Protein AF-A0A7S2WJ44-F1 (afdb_monomer)

Structure (mmCIF, N/CA/C/O backbone):
data_AF-A0A7S2WJ44-F1
#
_entry.id   AF-A0A7S2WJ44-F1
#
loop_
_atom_site.group_PDB
_atom_site.id
_atom_site.type_symbol
_atom_site.label_atom_id
_atom_site.label_alt_id
_atom_site.label_comp_id
_atom_site.label_asym_id
_atom_site.label_entity_id
_atom_site.label_seq_id
_atom_site.pdbx_PDB_ins_code
_atom_site.Cartn_x
_atom_site.Cartn_y
_atom_site.Cartn_z
_atom_site.occupancy
_atom_site.B_iso_or_equiv
_atom_site.auth_seq_id
_atom_site.auth_comp_id
_atom_site.auth_asym_id
_atom_site.auth_atom_id
_atom_site.pdbx_PDB_model_num
ATOM 1 N N . GLN A 1 1 ? -34.700 0.465 -1.564 1.00 59.62 1 GLN A N 1
ATOM 2 C CA . GLN A 1 1 ? -33.541 1.081 -0.877 1.00 59.62 1 GLN A CA 1
ATOM 3 C C . GLN A 1 1 ? -32.969 0.078 0.114 1.00 59.62 1 GLN A C 1
ATOM 5 O O . GLN A 1 1 ? -33.761 -0.489 0.860 1.00 59.62 1 GLN A O 1
ATOM 10 N N . PRO A 1 2 ? -31.650 -0.184 0.138 1.00 73.12 2 PRO A N 1
ATOM 11 C CA . PRO A 1 2 ? -31.060 -0.929 1.245 1.00 73.12 2 PRO A CA 1
ATOM 12 C C . PRO A 1 2 ? -31.302 -0.156 2.547 1.00 73.12 2 PRO A C 1
ATOM 14 O O . PRO A 1 2 ? -31.156 1.065 2.584 1.00 73.12 2 PRO A O 1
ATOM 17 N N . SER A 1 3 ? -31.710 -0.857 3.603 1.00 86.12 3 SER A N 1
ATOM 18 C CA . SER A 1 3 ? -31.892 -0.239 4.914 1.00 86.12 3 SER A CA 1
ATOM 19 C C . SER A 1 3 ? -30.538 0.206 5.474 1.00 86.12 3 SER A C 1
ATOM 21 O O . SER A 1 3 ? -29.517 -0.461 5.276 1.00 86.12 3 SER A O 1
ATOM 23 N N . LEU A 1 4 ? -30.528 1.321 6.211 1.00 91.19 4 LEU A N 1
ATOM 24 C CA . LEU A 1 4 ? -29.330 1.839 6.884 1.00 91.19 4 LEU A CA 1
ATOM 25 C C . LEU A 1 4 ? -28.653 0.760 7.746 1.00 91.19 4 LEU A C 1
ATOM 27 O O . LEU A 1 4 ? -27.429 0.672 7.803 1.00 91.19 4 LEU A O 1
ATOM 31 N N . LEU A 1 5 ? -29.457 -0.117 8.351 1.00 91.81 5 LEU A N 1
ATOM 32 C CA . LEU A 1 5 ? -28.993 -1.228 9.174 1.00 91.81 5 LEU A CA 1
ATOM 33 C C . LEU A 1 5 ? -28.036 -2.170 8.428 1.00 91.81 5 LEU A C 1
ATOM 35 O O . LEU A 1 5 ? -27.022 -2.576 8.994 1.00 91.81 5 LEU A O 1
ATOM 39 N N . SER A 1 6 ? -28.326 -2.515 7.171 1.00 92.06 6 SER A N 1
ATOM 40 C CA . SER A 1 6 ? -27.470 -3.408 6.378 1.00 92.06 6 SER A CA 1
ATOM 41 C C . SER A 1 6 ? -26.103 -2.783 6.097 1.00 92.06 6 SER A C 1
ATOM 43 O O . SER A 1 6 ? -25.079 -3.462 6.197 1.00 92.06 6 SER A O 1
ATOM 45 N N . LEU A 1 7 ? -26.073 -1.476 5.819 1.00 90.94 7 LEU A N 1
ATOM 46 C CA . LEU A 1 7 ? -24.832 -0.727 5.629 1.00 90.94 7 LEU A CA 1
ATOM 47 C C . LEU A 1 7 ? -24.022 -0.647 6.929 1.00 90.94 7 LEU A C 1
ATOM 49 O O . LEU A 1 7 ? -22.829 -0.947 6.927 1.00 90.94 7 LEU A O 1
ATOM 53 N N . VAL A 1 8 ? -24.664 -0.292 8.046 1.00 93.56 8 VAL A N 1
ATOM 54 C CA . VAL A 1 8 ? -24.000 -0.179 9.354 1.00 93.56 8 VAL A CA 1
ATOM 55 C C . VAL A 1 8 ? -23.404 -1.521 9.782 1.00 93.56 8 VAL A C 1
ATOM 57 O O . VAL A 1 8 ? -22.237 -1.572 10.167 1.00 93.56 8 VAL A O 1
ATOM 60 N N . LYS A 1 9 ? -24.144 -2.628 9.634 1.00 93.25 9 LYS A N 1
ATOM 61 C CA . LYS A 1 9 ? -23.630 -3.980 9.920 1.00 93.25 9 LYS A CA 1
ATOM 62 C C . LYS A 1 9 ? -22.398 -4.319 9.081 1.00 93.25 9 LYS A C 1
ATOM 64 O O . LYS A 1 9 ? -21.430 -4.868 9.607 1.00 93.25 9 LYS A O 1
ATOM 69 N N . PHE A 1 10 ? -22.417 -3.983 7.791 1.00 90.25 10 PHE A N 1
ATOM 70 C CA . PHE A 1 10 ? -21.268 -4.188 6.911 1.00 90.25 10 PHE A CA 1
ATOM 71 C C . PHE A 1 10 ? -20.050 -3.369 7.361 1.00 90.25 10 PHE A C 1
ATOM 73 O O . PHE A 1 10 ? -18.950 -3.915 7.460 1.00 90.25 10 PHE A O 1
ATOM 80 N N . LEU A 1 11 ? -20.244 -2.082 7.665 1.00 90.88 11 LEU A N 1
ATOM 81 C CA . LEU A 1 11 ? -19.173 -1.189 8.109 1.00 90.88 11 LEU A CA 1
ATOM 82 C C . LEU A 1 11 ? -18.559 -1.653 9.430 1.00 90.88 11 LEU A C 1
ATOM 84 O O . LEU A 1 11 ? -17.340 -1.756 9.513 1.00 90.88 11 LEU A O 1
ATOM 88 N N . ILE A 1 12 ? -19.382 -2.008 10.419 1.00 93.00 12 ILE A N 1
ATOM 89 C CA . ILE A 1 12 ? -18.913 -2.534 11.709 1.00 93.00 12 ILE A CA 1
ATOM 90 C C . ILE A 1 12 ? -18.050 -3.780 11.490 1.00 93.00 12 ILE A C 1
ATOM 92 O O . ILE A 1 12 ? -16.920 -3.829 11.966 1.00 93.00 12 ILE A O 1
ATOM 96 N N . ASN A 1 13 ? -18.530 -4.745 10.700 1.00 89.31 13 ASN A N 1
ATOM 97 C CA . ASN A 1 13 ? -17.791 -5.979 10.424 1.00 89.31 13 ASN A CA 1
ATOM 98 C C . ASN A 1 13 ? -16.440 -5.701 9.732 1.00 89.31 13 ASN A C 1
ATOM 100 O O . ASN A 1 13 ? -15.426 -6.318 10.055 1.00 89.31 13 ASN A O 1
ATOM 104 N N . LYS A 1 14 ? -16.395 -4.735 8.804 1.00 86.56 14 LYS A N 1
ATOM 105 C CA . LYS A 1 14 ? -15.151 -4.352 8.122 1.00 86.56 14 LYS A CA 1
ATOM 106 C C . LYS A 1 14 ? -14.181 -3.579 9.014 1.00 86.56 14 LYS A C 1
ATOM 108 O O . LYS A 1 14 ? -12.986 -3.842 8.944 1.00 86.56 14 LYS A O 1
ATOM 113 N N . ILE A 1 15 ? -14.670 -2.646 9.828 1.00 89.44 15 ILE A N 1
ATOM 114 C CA . ILE A 1 15 ? -13.831 -1.776 10.665 1.00 89.44 15 ILE A CA 1
ATOM 115 C C . ILE A 1 15 ? -13.283 -2.542 11.871 1.00 89.44 15 ILE A C 1
ATOM 117 O O . ILE A 1 15 ? -12.112 -2.384 12.200 1.00 89.44 15 ILE A O 1
ATOM 121 N N . GLN A 1 16 ? -14.079 -3.418 12.491 1.00 91.44 16 GLN A N 1
ATOM 122 C CA . GLN A 1 16 ? -13.636 -4.210 13.647 1.00 91.44 16 GLN A CA 1
ATOM 123 C C . GLN A 1 16 ? -12.440 -5.112 13.333 1.00 91.44 16 GLN A C 1
ATOM 125 O O . GLN A 1 16 ? -11.621 -5.354 14.207 1.00 91.44 16 GLN A O 1
ATOM 130 N N . ARG A 1 17 ? -12.318 -5.581 12.086 1.00 88.88 17 ARG A N 1
ATOM 131 C CA . ARG A 1 17 ? -11.213 -6.444 11.633 1.00 88.88 17 ARG A CA 1
ATOM 132 C C . ARG A 1 17 ? -9.996 -5.670 11.134 1.00 88.88 17 ARG A C 1
ATOM 134 O O . ARG A 1 17 ? -9.002 -6.282 10.761 1.00 88.88 17 ARG A O 1
ATOM 14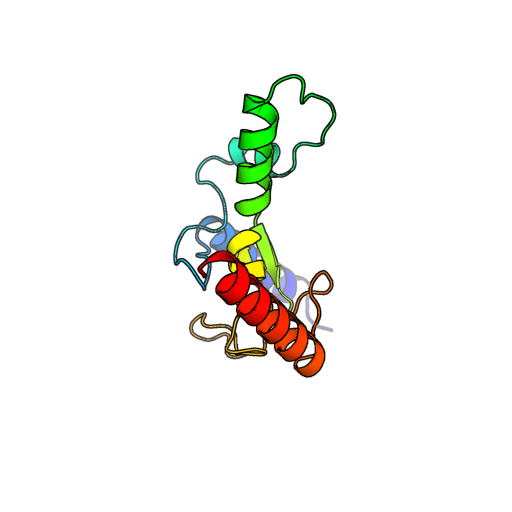1 N N . LEU A 1 18 ? -10.079 -4.341 11.071 1.00 88.75 18 LEU A N 1
ATOM 142 C CA . LEU A 1 18 ? -9.010 -3.504 10.541 1.00 88.75 18 LEU A CA 1
ATOM 143 C C . LEU A 1 18 ? -7.708 -3.573 11.364 1.00 88.75 18 LEU A C 1
ATOM 145 O O . LEU A 1 18 ? -6.650 -3.654 10.740 1.00 88.75 18 LEU A O 1
ATOM 149 N N . PRO A 1 19 ? -7.735 -3.571 12.714 1.00 91.19 19 PRO A N 1
ATOM 150 C CA . PRO A 1 19 ? -6.519 -3.704 13.523 1.00 91.19 19 PRO A CA 1
ATOM 151 C C . PRO A 1 19 ? -5.746 -4.998 13.244 1.00 91.19 19 PRO A C 1
ATOM 153 O O . PRO A 1 19 ? -4.519 -4.990 13.272 1.00 91.19 19 PRO A O 1
ATOM 156 N N . ASP A 1 20 ? -6.468 -6.066 12.898 1.00 91.75 20 ASP A N 1
ATOM 157 C CA . ASP A 1 20 ? -5.920 -7.395 12.614 1.00 91.75 20 ASP A CA 1
ATOM 158 C C . ASP A 1 20 ? -5.662 -7.628 11.113 1.00 91.75 20 ASP A C 1
ATOM 160 O O . ASP A 1 20 ? -5.317 -8.739 10.693 1.00 91.75 20 ASP A O 1
ATOM 164 N N . GLU A 1 21 ? -5.839 -6.613 10.256 1.00 91.62 21 GLU A N 1
ATOM 165 C CA . GLU A 1 21 ? -5.517 -6.754 8.836 1.00 91.62 21 GLU A CA 1
ATOM 166 C C . GLU A 1 21 ? -4.005 -6.895 8.637 1.00 91.62 21 GLU A C 1
ATOM 168 O O . GLU A 1 21 ? -3.190 -6.091 9.095 1.00 91.62 21 GLU A O 1
ATOM 173 N N . HIS A 1 22 ? -3.638 -7.931 7.888 1.00 94.75 22 HIS A N 1
ATOM 174 C CA . HIS A 1 22 ? -2.266 -8.206 7.496 1.00 94.75 22 HIS A CA 1
ATOM 175 C C . HIS A 1 22 ? -2.022 -7.734 6.063 1.00 94.75 22 HIS A C 1
ATOM 177 O O . HIS A 1 22 ? -2.871 -7.896 5.182 1.00 94.75 22 HIS A O 1
ATOM 183 N N . CYS A 1 23 ? -0.833 -7.184 5.824 1.00 95.50 23 CYS A N 1
ATOM 184 C CA . CYS A 1 23 ? -0.392 -6.757 4.504 1.00 95.50 23 CYS A CA 1
ATOM 185 C C . CYS A 1 23 ? -0.258 -7.986 3.589 1.00 95.50 23 CYS A C 1
ATOM 187 O O . CYS A 1 23 ? 0.510 -8.892 3.924 1.00 95.50 23 CYS A O 1
ATOM 189 N N . PRO A 1 24 ? -0.918 -8.027 2.419 1.00 93.75 24 PRO A N 1
ATOM 190 C CA . PRO A 1 24 ? -0.860 -9.188 1.533 1.00 93.75 24 PRO A CA 1
ATOM 191 C C . PRO A 1 24 ? 0.543 -9.518 0.997 1.00 93.75 24 PRO A C 1
ATOM 193 O O . PRO A 1 24 ? 0.776 -10.654 0.605 1.00 93.75 24 PRO A O 1
ATOM 196 N N . CYS A 1 25 ? 1.477 -8.556 0.986 1.00 93.06 25 CYS A N 1
ATOM 197 C CA . CYS A 1 25 ? 2.844 -8.780 0.500 1.00 93.06 25 CYS A CA 1
ATOM 198 C C . CYS A 1 25 ? 3.790 -9.335 1.574 1.00 93.06 25 CYS A C 1
ATOM 200 O O . CYS A 1 25 ? 4.587 -10.218 1.288 1.00 93.06 25 CYS A O 1
ATOM 202 N N . CYS A 1 26 ? 3.758 -8.784 2.793 1.00 94.19 26 CYS A N 1
ATOM 203 C CA . CYS A 1 26 ? 4.737 -9.109 3.842 1.00 94.19 26 CYS A CA 1
ATOM 204 C C . CYS A 1 26 ? 4.146 -9.864 5.037 1.00 94.19 26 CYS A C 1
ATOM 206 O O . CYS A 1 26 ? 4.889 -10.205 5.954 1.00 94.19 26 CYS A O 1
ATOM 208 N N . GLN A 1 27 ? 2.825 -10.075 5.050 1.00 93.50 27 GLN A N 1
ATOM 209 C CA . GLN A 1 27 ? 2.081 -10.796 6.088 1.00 93.50 27 GLN A CA 1
ATOM 210 C C . GLN A 1 27 ? 2.270 -10.243 7.509 1.00 93.50 27 GLN A C 1
ATOM 212 O O . GLN A 1 27 ? 2.054 -10.949 8.484 1.00 93.50 27 GLN A O 1
ATOM 217 N N . LYS A 1 28 ? 2.652 -8.970 7.652 1.00 94.38 28 LYS A N 1
ATOM 218 C CA . LYS A 1 28 ? 2.689 -8.256 8.938 1.00 94.38 28 LYS A CA 1
ATOM 219 C C . LYS A 1 28 ? 1.450 -7.383 9.081 1.00 94.38 28 LYS A C 1
ATOM 221 O O . LYS A 1 28 ? 0.894 -6.954 8.067 1.00 94.38 28 LYS A O 1
ATOM 226 N N . LEU A 1 29 ? 1.065 -7.072 10.318 1.00 94.56 29 LEU A N 1
ATOM 227 C CA . LEU A 1 29 ? -0.030 -6.143 10.605 1.00 94.56 29 LEU A CA 1
ATOM 228 C C . LEU A 1 29 ? 0.167 -4.825 9.846 1.00 94.56 29 LEU A C 1
ATOM 230 O O . LEU A 1 29 ? 1.254 -4.232 9.857 1.00 94.56 29 LEU A O 1
ATOM 234 N N . THR A 1 30 ? -0.877 -4.383 9.143 1.00 93.75 30 THR A N 1
ATOM 235 C CA . THR A 1 30 ? -0.830 -3.118 8.399 1.00 93.75 30 THR A CA 1
ATOM 236 C C . THR A 1 30 ? -0.789 -1.931 9.341 1.00 93.75 30 THR A C 1
ATOM 238 O O . THR A 1 30 ? -0.091 -0.959 9.065 1.00 93.75 30 THR A O 1
ATOM 241 N N . LEU A 1 31 ? -1.507 -2.032 10.459 1.00 93.31 31 LEU A N 1
ATOM 242 C CA . LEU A 1 31 ? -1.538 -1.019 11.500 1.00 93.31 31 LEU A CA 1
ATOM 243 C C . LEU A 1 31 ? -0.544 -1.359 12.619 1.00 93.31 31 LEU A C 1
ATOM 245 O O . LEU A 1 31 ? -0.319 -2.535 12.907 1.00 93.31 31 LEU A O 1
ATOM 249 N N . PRO A 1 32 ? 0.054 -0.348 13.270 1.00 90.94 32 PRO A N 1
ATOM 250 C CA . PRO A 1 32 ? 0.801 -0.561 14.503 1.00 90.94 32 PRO A CA 1
ATOM 251 C C . PRO A 1 32 ? -0.108 -1.084 15.621 1.00 90.94 32 PRO A C 1
ATOM 253 O O . PRO A 1 32 ? -1.252 -0.651 15.742 1.00 90.94 32 PRO A O 1
ATOM 256 N N . THR A 1 33 ? 0.428 -1.939 16.496 1.00 89.44 33 THR A N 1
ATOM 257 C CA . THR A 1 33 ? -0.286 -2.440 17.686 1.00 89.44 33 THR A CA 1
ATOM 258 C C . THR A 1 33 ? -0.699 -1.308 18.626 1.00 89.44 33 THR A C 1
ATOM 260 O O . THR A 1 33 ? -1.752 -1.363 19.251 1.00 89.44 33 THR A O 1
ATOM 263 N N . ASN A 1 34 ? 0.134 -0.269 18.729 1.00 89.31 34 ASN A N 1
ATOM 264 C CA . ASN A 1 34 ? -0.143 0.885 19.570 1.00 89.31 34 ASN A CA 1
ATOM 265 C C . ASN A 1 34 ? -0.768 2.016 18.732 1.00 89.31 34 ASN A C 1
ATOM 267 O O . ASN A 1 34 ? -0.098 2.534 17.836 1.00 89.31 34 ASN A O 1
ATOM 271 N N . PRO A 1 35 ? -1.994 2.479 19.037 1.00 87.00 35 PRO A N 1
ATOM 272 C CA . PRO A 1 35 ? -2.695 3.473 18.218 1.00 87.00 35 PRO A CA 1
ATOM 273 C C . PRO A 1 35 ? -1.965 4.820 18.165 1.00 87.00 35 PRO A C 1
ATOM 275 O O . PRO A 1 35 ? -1.937 5.463 17.122 1.00 87.00 35 PRO A O 1
ATOM 278 N N . LYS A 1 36 ? -1.271 5.206 19.243 1.00 86.88 36 LYS A N 1
ATOM 279 C CA . LYS A 1 36 ? -0.455 6.435 19.286 1.00 86.88 36 LYS A CA 1
ATOM 280 C C . LYS A 1 36 ? 0.687 6.433 18.262 1.00 86.88 36 LYS A C 1
ATOM 282 O O . LYS A 1 36 ? 1.137 7.485 17.826 1.00 86.88 36 LYS A O 1
ATOM 287 N N . GLN A 1 37 ? 1.163 5.253 17.858 1.00 85.69 37 GLN A N 1
ATOM 288 C CA . GLN A 1 37 ? 2.192 5.138 16.822 1.00 85.69 37 GLN A CA 1
ATOM 289 C C . GLN A 1 37 ? 1.627 5.357 15.418 1.00 85.69 37 GLN A C 1
ATOM 291 O O . GLN A 1 37 ? 2.399 5.590 14.498 1.00 85.69 37 GLN A O 1
ATOM 296 N N . LEU A 1 38 ? 0.307 5.283 15.224 1.00 87.12 38 LEU A N 1
ATOM 297 C CA . LEU A 1 38 ? -0.297 5.561 13.926 1.00 87.12 38 LEU A CA 1
ATOM 298 C C . LEU A 1 38 ? -0.164 7.044 13.575 1.00 87.12 38 LEU A C 1
ATOM 300 O O . LEU A 1 38 ? 0.201 7.359 12.450 1.00 87.12 38 LEU A O 1
ATOM 304 N N . GLU A 1 39 ? -0.386 7.943 14.535 1.00 85.56 39 GLU A N 1
ATOM 305 C CA . GLU A 1 39 ? -0.272 9.396 14.336 1.00 85.56 39 GLU A CA 1
ATOM 306 C C . GLU A 1 39 ? 1.126 9.796 13.850 1.00 85.56 39 GLU A C 1
ATOM 308 O O . GLU A 1 39 ? 1.268 10.579 12.908 1.00 85.56 39 GLU A O 1
ATOM 313 N N . SER A 1 40 ? 2.173 9.176 14.404 1.00 83.50 40 SER A N 1
ATOM 314 C CA . SER A 1 40 ? 3.551 9.447 13.989 1.00 83.50 40 SER A CA 1
ATOM 315 C C . SER A 1 40 ? 3.864 8.977 12.563 1.00 83.50 40 SER A C 1
ATOM 317 O O . SER A 1 40 ? 4.761 9.535 11.930 1.00 83.50 40 SER A O 1
ATOM 319 N N . LEU A 1 41 ? 3.098 8.028 11.999 1.00 85.56 41 LEU A N 1
ATOM 320 C CA . LEU A 1 41 ? 3.231 7.635 10.588 1.00 85.56 41 LEU A CA 1
ATOM 321 C C . LEU A 1 41 ? 2.775 8.731 9.615 1.00 85.56 41 LEU A C 1
ATOM 323 O O . LEU A 1 41 ? 3.207 8.748 8.459 1.00 85.56 41 LEU A O 1
ATOM 327 N N . TYR A 1 42 ? 1.914 9.638 10.077 1.00 84.88 42 TYR A N 1
ATOM 328 C CA . TYR A 1 42 ? 1.332 10.722 9.283 1.00 84.88 42 TYR A CA 1
ATOM 329 C C . TYR A 1 42 ? 1.908 12.100 9.630 1.00 84.88 42 TYR A C 1
ATOM 331 O O . TYR A 1 42 ? 1.557 13.082 8.976 1.00 84.88 42 TYR A O 1
ATOM 339 N N . ALA A 1 43 ? 2.818 12.179 10.605 1.00 79.19 43 ALA A N 1
ATOM 340 C CA . ALA A 1 43 ? 3.413 13.432 11.048 1.00 79.19 43 ALA A CA 1
ATOM 341 C C . ALA A 1 43 ? 4.084 14.214 9.895 1.00 79.19 43 ALA A C 1
ATOM 343 O O . ALA A 1 43 ? 4.849 13.690 9.067 1.00 79.19 43 ALA A O 1
ATOM 344 N N . THR A 1 44 ? 3.767 15.506 9.827 1.00 65.12 44 THR A N 1
ATOM 345 C CA . THR A 1 44 ? 4.232 16.442 8.797 1.00 65.12 44 THR A CA 1
ATOM 346 C C . THR A 1 44 ? 5.666 16.923 9.043 1.00 65.12 44 THR A C 1
ATOM 348 O O . THR A 1 44 ? 6.268 16.659 10.073 1.00 65.12 44 THR A O 1
ATOM 351 N N . ALA A 1 45 ? 6.257 17.600 8.054 1.00 59.31 45 ALA A N 1
ATOM 352 C CA . ALA A 1 45 ? 7.691 17.928 7.992 1.00 59.31 45 ALA A CA 1
ATOM 353 C C . ALA A 1 45 ? 8.202 18.941 9.025 1.00 59.31 45 ALA A C 1
ATOM 355 O O . ALA A 1 45 ? 9.386 19.261 8.998 1.00 59.31 45 ALA A O 1
ATOM 356 N N . VAL A 1 46 ? 7.314 19.497 9.845 1.00 61.66 46 VAL A N 1
ATOM 357 C CA . VAL A 1 46 ? 7.528 20.796 10.492 1.00 61.66 46 VAL A CA 1
ATOM 358 C C . VAL A 1 46 ? 8.608 20.730 11.585 1.00 61.66 46 VAL A C 1
ATOM 360 O O . VAL A 1 46 ? 9.262 21.731 11.849 1.00 61.66 46 VAL A O 1
ATOM 363 N N . ASP A 1 47 ? 8.904 19.536 12.111 1.00 58.19 47 ASP A N 1
ATOM 364 C CA . ASP A 1 47 ? 9.798 19.354 13.267 1.00 58.19 47 ASP A CA 1
ATOM 365 C C . ASP A 1 47 ? 11.136 18.655 12.946 1.00 58.19 47 ASP A C 1
ATOM 367 O O . ASP A 1 47 ? 11.901 18.314 13.848 1.00 58.19 47 ASP A O 1
ATOM 371 N N . CYS A 1 48 ? 11.458 18.415 11.669 1.00 59.91 48 CYS A N 1
ATOM 372 C CA . CYS A 1 48 ? 12.657 17.655 11.291 1.00 59.91 48 CYS A CA 1
ATOM 373 C C . CYS A 1 48 ? 13.928 18.518 11.328 1.00 59.91 48 CYS A C 1
ATOM 375 O O . CYS A 1 48 ? 14.319 19.095 10.313 1.00 59.91 48 CYS A O 1
ATOM 377 N N . LYS A 1 49 ? 14.598 18.567 12.485 1.00 70.38 49 LYS A N 1
ATOM 378 C CA . LYS A 1 49 ? 15.845 19.330 12.669 1.00 70.38 49 LYS A CA 1
ATOM 379 C C . LYS A 1 49 ? 17.107 18.476 12.518 1.00 70.38 49 LYS A C 1
ATOM 381 O O . LYS A 1 49 ? 18.155 19.019 12.181 1.00 70.38 49 LYS A O 1
ATOM 386 N N . THR A 1 50 ? 17.024 17.157 12.723 1.00 79.62 50 THR A N 1
ATOM 387 C CA . THR A 1 50 ? 18.197 16.261 12.702 1.00 79.62 50 THR A CA 1
ATOM 388 C C . THR A 1 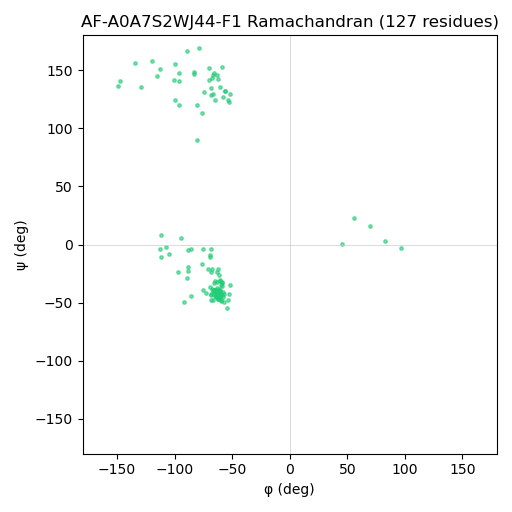50 ? 18.118 15.175 11.620 1.00 79.62 50 THR A C 1
ATOM 390 O O . THR A 1 50 ? 17.038 14.791 11.169 1.00 79.62 50 THR A O 1
ATOM 393 N N . GLU A 1 51 ? 19.269 14.622 11.215 1.00 77.88 51 GLU A N 1
ATOM 394 C CA . GLU A 1 51 ? 19.343 13.473 10.287 1.00 77.88 51 GLU A CA 1
ATOM 395 C C . GLU A 1 51 ? 18.610 12.229 10.820 1.00 77.88 51 GLU A C 1
ATOM 397 O O . GLU A 1 51 ? 17.980 11.479 10.068 1.00 77.88 51 GLU A O 1
ATOM 402 N N . LYS A 1 52 ? 18.613 12.034 12.144 1.00 78.06 52 LYS A N 1
ATOM 403 C CA . LYS A 1 52 ? 17.870 10.953 12.801 1.00 78.06 52 LYS A CA 1
ATOM 404 C C . LYS A 1 52 ? 16.358 11.112 12.604 1.00 78.06 52 LYS A C 1
ATOM 406 O O . LYS A 1 52 ? 15.673 10.126 12.322 1.00 78.06 52 LYS A O 1
ATOM 411 N N . ASP A 1 53 ? 15.851 12.344 12.663 1.00 77.75 53 ASP A N 1
ATOM 412 C CA . ASP A 1 53 ? 14.433 12.647 12.425 1.00 77.75 53 ASP A CA 1
ATOM 413 C C . ASP A 1 53 ? 14.042 12.390 10.966 1.00 77.75 53 ASP A C 1
ATOM 415 O O . ASP A 1 53 ? 12.976 11.827 10.694 1.00 77.75 53 ASP A O 1
ATOM 419 N N . LYS A 1 54 ? 14.931 12.718 10.017 1.00 77.38 54 LYS A N 1
ATOM 420 C CA . LYS A 1 54 ? 14.727 12.425 8.588 1.00 77.38 54 LYS A CA 1
ATOM 421 C C . LYS A 1 54 ? 14.609 10.919 8.334 1.00 77.38 54 LYS A C 1
ATOM 423 O O . LYS A 1 54 ? 13.676 10.486 7.650 1.00 77.38 54 LYS A O 1
ATOM 428 N N . ASN A 1 55 ? 15.499 10.116 8.917 1.00 82.19 55 ASN A N 1
ATOM 429 C CA . ASN A 1 55 ? 15.468 8.656 8.784 1.00 82.19 55 ASN A CA 1
ATOM 430 C C . ASN A 1 55 ? 14.218 8.035 9.418 1.00 82.19 55 ASN A C 1
ATOM 432 O O . ASN A 1 55 ? 13.552 7.210 8.785 1.00 82.19 55 ASN A O 1
ATOM 436 N N . ASN A 1 56 ? 13.841 8.477 10.620 1.00 81.81 56 ASN A N 1
ATOM 437 C CA . ASN A 1 56 ? 12.606 8.033 11.269 1.00 81.81 56 ASN A CA 1
ATOM 438 C C . ASN A 1 56 ? 11.373 8.360 10.422 1.00 81.81 56 ASN A C 1
ATOM 440 O O . ASN A 1 56 ? 10.506 7.506 10.230 1.00 81.81 56 ASN A O 1
ATOM 444 N N . ARG A 1 57 ? 11.321 9.557 9.831 1.00 81.88 57 ARG A N 1
ATOM 445 C CA . ARG A 1 57 ? 10.229 9.953 8.939 1.00 81.88 57 ARG A CA 1
ATOM 446 C C . ARG A 1 57 ? 10.186 9.126 7.656 1.00 81.88 57 ARG A C 1
ATOM 448 O O . ARG A 1 57 ? 9.103 8.767 7.193 1.00 81.88 57 ARG A O 1
ATOM 455 N N . LYS A 1 58 ? 11.344 8.801 7.076 1.00 84.94 58 LYS A N 1
ATOM 456 C CA . LYS A 1 58 ? 11.428 7.897 5.919 1.00 84.94 58 LYS A CA 1
ATOM 457 C C . LYS A 1 58 ? 10.843 6.529 6.273 1.00 84.94 58 LYS A C 1
ATOM 459 O O . LYS A 1 58 ? 9.975 6.039 5.557 1.00 84.94 58 LYS A O 1
ATOM 464 N N . MET A 1 59 ? 11.241 5.958 7.410 1.00 85.00 59 MET A N 1
ATOM 465 C CA . MET A 1 59 ? 10.698 4.687 7.905 1.00 85.00 59 MET A CA 1
ATOM 466 C C . MET A 1 59 ? 9.189 4.750 8.171 1.00 85.00 59 MET A C 1
ATOM 468 O O . MET A 1 59 ? 8.459 3.830 7.803 1.00 85.00 59 MET A O 1
ATOM 472 N N . ALA A 1 60 ? 8.714 5.847 8.757 1.00 86.88 60 ALA A N 1
ATOM 473 C CA . ALA A 1 60 ? 7.300 6.095 9.006 1.00 86.88 60 ALA A CA 1
ATOM 474 C C . ALA A 1 60 ? 6.480 6.106 7.703 1.00 86.88 60 ALA A C 1
ATOM 476 O O . ALA A 1 60 ? 5.483 5.394 7.590 1.00 86.88 60 ALA A O 1
ATOM 477 N N . ARG A 1 61 ? 6.951 6.822 6.673 1.00 86.81 61 ARG A N 1
ATOM 478 C CA . ARG A 1 61 ? 6.305 6.842 5.349 1.00 86.81 61 ARG A CA 1
ATOM 479 C C . ARG A 1 61 ? 6.241 5.457 4.712 1.00 86.81 61 ARG A C 1
ATOM 481 O O . ARG A 1 61 ? 5.200 5.096 4.179 1.00 86.81 61 ARG A O 1
ATOM 488 N N . LEU A 1 62 ? 7.314 4.671 4.806 1.00 90.19 62 LEU A N 1
ATOM 489 C CA . LEU A 1 62 ? 7.368 3.313 4.250 1.00 90.19 62 LEU A CA 1
ATOM 490 C C . LEU A 1 62 ? 6.357 2.368 4.917 1.00 90.19 62 LEU A C 1
ATOM 492 O O . LEU A 1 62 ? 5.753 1.534 4.239 1.00 90.19 62 LEU A O 1
ATOM 496 N N . LYS A 1 63 ? 6.156 2.512 6.233 1.00 91.38 63 LYS A N 1
ATOM 497 C CA . LYS A 1 63 ? 5.206 1.708 7.019 1.00 91.38 63 LYS A CA 1
ATOM 498 C C . LYS A 1 63 ? 3.779 2.255 7.010 1.00 91.38 63 LYS A C 1
ATOM 500 O O . LYS A 1 63 ? 2.895 1.610 7.566 1.00 91.38 63 LYS A O 1
ATOM 505 N N . ARG A 1 64 ? 3.535 3.413 6.393 1.00 92.94 64 ARG A N 1
ATOM 506 C CA . ARG A 1 64 ? 2.204 4.018 6.334 1.00 92.94 64 ARG A CA 1
ATOM 507 C C . ARG A 1 64 ? 1.209 3.043 5.679 1.00 92.94 64 ARG A C 1
ATOM 509 O O . ARG A 1 64 ? 1.489 2.574 4.573 1.00 92.94 64 ARG A O 1
ATOM 516 N N . PRO A 1 65 ? 0.068 2.743 6.320 1.00 94.00 65 PRO A N 1
ATOM 517 C CA . PRO A 1 65 ? -0.972 1.916 5.721 1.00 94.00 65 PRO A CA 1
ATOM 518 C C . PRO A 1 65 ? -1.637 2.646 4.551 1.00 94.00 65 PRO A C 1
ATOM 520 O O . PRO A 1 65 ? -1.995 3.818 4.668 1.00 94.00 65 PRO A O 1
ATOM 523 N N . VAL A 1 66 ? -1.832 1.947 3.438 1.00 93.75 66 VAL A N 1
ATOM 524 C CA . VAL A 1 66 ? -2.489 2.449 2.227 1.00 93.75 66 VAL A CA 1
ATOM 525 C C . VAL A 1 66 ? -3.567 1.461 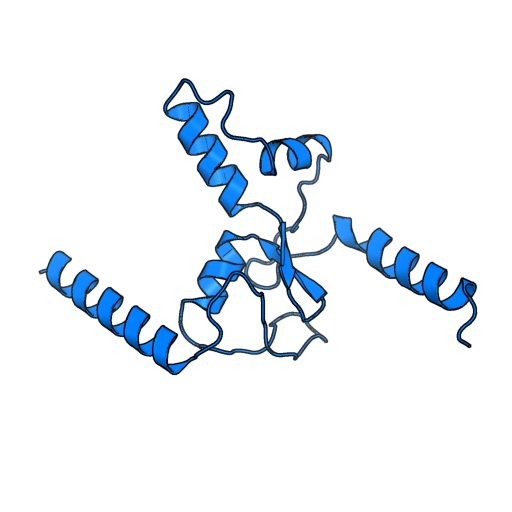1.805 1.00 93.75 66 VAL A C 1
ATOM 527 O O . VAL A 1 66 ? -3.341 0.249 1.794 1.00 93.75 66 VAL A O 1
ATOM 530 N N . ARG A 1 67 ? -4.744 1.979 1.447 1.00 93.94 67 ARG A N 1
ATOM 531 C CA . ARG A 1 67 ? -5.880 1.173 1.001 1.00 93.94 67 ARG A CA 1
ATOM 532 C C . ARG A 1 67 ? -5.977 1.187 -0.517 1.00 93.94 67 ARG A C 1
ATOM 534 O O . ARG A 1 67 ? -6.100 2.241 -1.125 1.00 93.94 67 ARG A O 1
ATOM 541 N N . THR A 1 68 ? -5.981 0.008 -1.120 1.00 94.12 68 THR A N 1
ATOM 542 C CA . THR A 1 68 ? -6.111 -0.165 -2.577 1.00 94.12 68 THR A CA 1
ATOM 543 C C . THR A 1 68 ? -7.574 -0.267 -3.010 1.00 94.12 68 THR A C 1
ATOM 545 O O . THR A 1 68 ? -8.466 -0.501 -2.189 1.00 94.12 68 THR A O 1
ATOM 548 N N . HIS A 1 69 ? -7.841 -0.142 -4.312 1.00 91.88 69 HIS A N 1
ATOM 549 C CA . HIS A 1 69 ? -9.198 -0.199 -4.870 1.00 91.88 69 HIS A CA 1
ATOM 550 C C . HIS A 1 69 ? -9.916 -1.533 -4.604 1.00 91.88 69 HIS A C 1
ATOM 552 O O . HIS A 1 69 ? -11.129 -1.571 -4.407 1.00 91.88 69 HIS A O 1
ATOM 558 N N . CYS A 1 70 ? -9.178 -2.644 -4.521 1.00 91.00 70 CYS A N 1
ATOM 559 C CA . CYS A 1 70 ? -9.756 -3.937 -4.155 1.00 91.00 70 CYS A CA 1
ATOM 560 C C . CYS A 1 70 ? -10.211 -4.000 -2.680 1.00 91.00 70 CYS A C 1
ATOM 562 O O . CYS A 1 70 ? -10.930 -4.924 -2.296 1.00 91.00 70 CYS A O 1
ATOM 564 N N . GLY A 1 71 ? -9.835 -3.002 -1.872 1.00 90.25 71 GLY A N 1
ATOM 565 C CA . GLY A 1 71 ? -10.216 -2.825 -0.475 1.00 90.25 71 GLY A CA 1
ATOM 566 C C . GLY A 1 71 ? -9.193 -3.346 0.533 1.00 90.25 71 GLY A C 1
ATOM 567 O O . GLY A 1 71 ? -9.421 -3.168 1.728 1.00 90.25 71 GLY A O 1
ATOM 568 N N . CYS A 1 72 ? -8.100 -3.964 0.074 1.00 92.94 72 CYS A N 1
ATOM 569 C CA . CYS A 1 72 ? -7.040 -4.496 0.931 1.00 92.94 72 CYS A CA 1
ATOM 570 C C . CYS A 1 72 ? -6.042 -3.409 1.331 1.00 92.94 72 CYS A C 1
ATOM 572 O O . CYS A 1 72 ? -5.743 -2.503 0.540 1.00 92.94 72 CYS A O 1
ATOM 574 N N . TRP A 1 73 ? -5.512 -3.536 2.545 1.00 94.94 73 TRP A N 1
ATOM 575 C CA . TRP A 1 73 ? -4.515 -2.631 3.098 1.00 94.94 73 TRP A CA 1
ATOM 576 C C 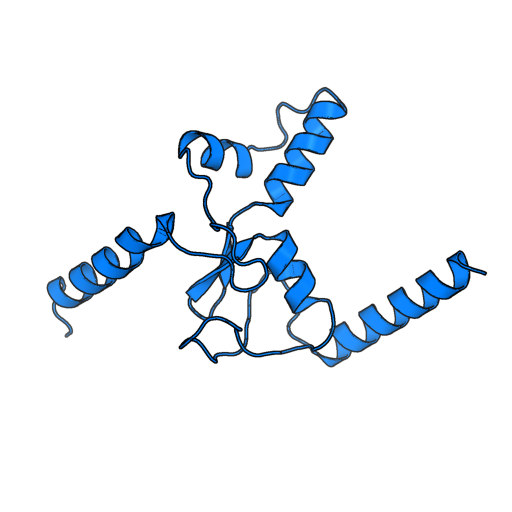. TRP A 1 73 ? -3.099 -3.170 2.910 1.00 94.94 73 TRP A C 1
ATOM 578 O O . TRP A 1 73 ? -2.845 -4.362 3.060 1.00 94.94 73 TRP A O 1
ATOM 588 N N . TYR A 1 74 ? -2.170 -2.276 2.595 1.00 95.75 74 TYR A N 1
ATOM 589 C CA . TYR A 1 74 ? -0.756 -2.574 2.386 1.00 95.75 74 TYR A CA 1
ATOM 590 C C . TYR A 1 74 ? 0.097 -1.544 3.122 1.00 95.75 74 TYR A C 1
ATOM 592 O O . TYR A 1 74 ? -0.336 -0.410 3.319 1.00 95.75 74 TYR A O 1
ATOM 600 N N . HIS A 1 75 ? 1.336 -1.885 3.472 1.00 96.00 75 HIS A N 1
ATOM 601 C CA . HIS A 1 75 ? 2.331 -0.849 3.769 1.00 96.00 75 HIS A CA 1
ATOM 602 C C . HIS A 1 75 ? 2.701 -0.125 2.470 1.00 96.00 75 HIS A C 1
ATOM 604 O O . HIS A 1 75 ? 2.841 -0.772 1.432 1.00 96.00 75 HIS A O 1
ATOM 610 N N . ASN A 1 76 ? 2.907 1.190 2.518 1.00 94.88 76 ASN A N 1
ATOM 611 C CA . ASN A 1 76 ? 3.247 1.999 1.343 1.00 94.88 76 ASN A CA 1
ATOM 612 C C . ASN A 1 76 ? 4.461 1.443 0.571 1.00 94.88 76 ASN A C 1
ATOM 614 O O . ASN A 1 76 ? 4.419 1.330 -0.654 1.00 94.88 76 ASN A O 1
ATOM 618 N N . ALA A 1 77 ? 5.503 1.006 1.287 1.00 95.19 77 ALA A N 1
ATOM 619 C CA . ALA A 1 77 ? 6.677 0.383 0.677 1.00 95.19 77 ALA A CA 1
ATOM 620 C C . ALA A 1 77 ? 6.346 -0.940 -0.028 1.00 95.19 77 ALA A C 1
ATOM 622 O O . ALA A 1 77 ? 6.826 -1.200 -1.126 1.00 95.19 77 ALA A O 1
ATOM 623 N N . CYS A 1 78 ? 5.503 -1.769 0.593 1.00 95.56 78 CYS A N 1
ATOM 624 C CA . CYS A 1 78 ? 5.078 -3.047 0.028 1.00 95.56 78 CYS A CA 1
ATOM 625 C C . CYS A 1 78 ? 4.214 -2.860 -1.219 1.00 95.56 78 CYS A C 1
ATOM 627 O O . CYS A 1 78 ? 4.375 -3.608 -2.178 1.00 95.56 78 CYS A O 1
ATOM 629 N N . LEU A 1 79 ? 3.314 -1.872 -1.207 1.00 95.12 79 LEU A N 1
ATOM 630 C CA . LEU A 1 79 ? 2.483 -1.552 -2.363 1.00 95.12 79 LEU A CA 1
ATOM 631 C C . LEU A 1 79 ? 3.322 -0.979 -3.503 1.00 95.12 79 LEU A C 1
ATOM 633 O O . LEU A 1 79 ? 3.149 -1.408 -4.636 1.00 95.12 79 LEU A O 1
ATOM 637 N N . THR A 1 80 ? 4.256 -0.073 -3.196 1.00 94.12 80 THR A N 1
ATOM 638 C CA . THR A 1 80 ? 5.204 0.449 -4.189 1.00 94.12 80 THR A CA 1
ATOM 639 C C . THR A 1 80 ? 5.933 -0.693 -4.867 1.00 94.12 80 THR A C 1
ATOM 641 O O . THR A 1 80 ? 5.807 -0.839 -6.075 1.00 94.12 80 THR A O 1
ATOM 644 N N . LYS A 1 81 ? 6.571 -1.564 -4.078 1.00 93.50 81 LYS A N 1
ATOM 645 C CA . LYS A 1 81 ? 7.278 -2.736 -4.592 1.00 93.50 81 LYS A CA 1
ATOM 646 C C . LYS A 1 81 ? 6.388 -3.598 -5.494 1.00 93.50 81 LYS A C 1
ATOM 648 O O . LYS A 1 81 ? 6.773 -3.933 -6.601 1.00 93.50 81 LYS A O 1
ATOM 653 N N . PHE A 1 82 ? 5.172 -3.902 -5.043 1.00 93.69 82 PHE A N 1
ATOM 654 C CA . PHE A 1 82 ? 4.226 -4.737 -5.787 1.00 93.69 82 PHE A CA 1
ATOM 655 C C . PHE A 1 82 ? 3.750 -4.112 -7.110 1.00 93.69 82 PHE A C 1
ATOM 657 O O . PHE A 1 82 ? 3.422 -4.835 -8.043 1.00 93.69 82 PHE A O 1
ATOM 664 N N . MET A 1 83 ? 3.667 -2.782 -7.189 1.00 92.06 83 MET A N 1
ATOM 665 C CA . MET A 1 83 ? 3.178 -2.074 -8.378 1.00 92.06 83 MET A CA 1
ATOM 666 C C . MET A 1 83 ? 4.295 -1.747 -9.376 1.00 92.06 83 MET A C 1
ATOM 668 O O . MET A 1 83 ? 4.013 -1.632 -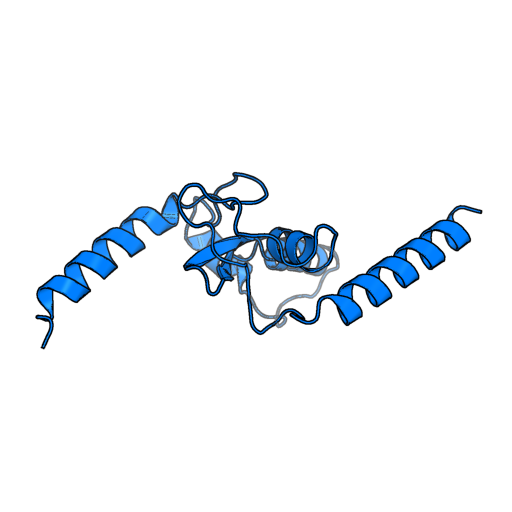10.566 1.00 92.06 83 MET A O 1
ATOM 672 N N . THR A 1 84 ? 5.534 -1.564 -8.909 1.00 91.69 84 THR A N 1
ATOM 673 C CA . THR A 1 84 ? 6.668 -1.112 -9.735 1.00 91.69 84 THR A CA 1
ATOM 674 C C . THR A 1 84 ? 7.659 -2.21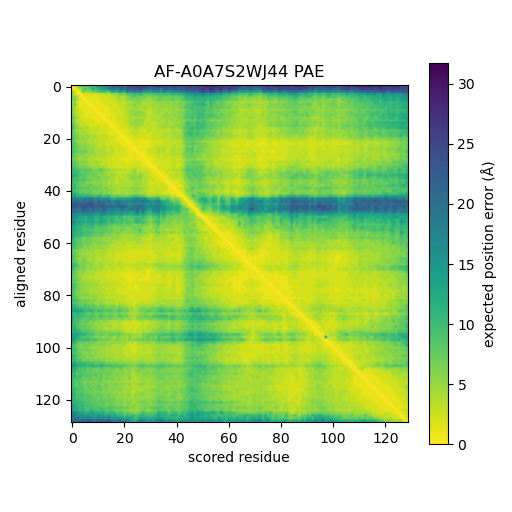1 -10.097 1.00 91.69 84 THR A C 1
ATOM 676 O O . THR A 1 84 ? 8.554 -1.964 -10.900 1.00 91.69 84 THR A O 1
ATOM 679 N N . GLU A 1 85 ? 7.532 -3.405 -9.521 1.00 91.44 85 GLU A N 1
ATOM 680 C CA . GLU A 1 85 ? 8.355 -4.566 -9.863 1.00 91.44 85 GLU A CA 1
ATOM 681 C C . GLU A 1 85 ? 7.510 -5.653 -10.548 1.00 91.44 85 GLU A C 1
ATOM 683 O O . GLU A 1 85 ? 6.306 -5.762 -10.288 1.00 91.44 85 GLU A O 1
ATOM 688 N N . PRO A 1 86 ? 8.114 -6.473 -11.425 1.00 89.25 86 PRO A N 1
ATOM 689 C CA . PRO A 1 86 ? 7.424 -7.599 -12.037 1.00 89.25 86 PRO A CA 1
ATOM 690 C C . PRO A 1 86 ? 7.054 -8.661 -10.983 1.00 89.25 86 PRO A C 1
ATOM 692 O O . PRO A 1 86 ? 7.815 -8.879 -10.036 1.00 89.25 86 PRO A O 1
ATOM 695 N N . PRO A 1 87 ? 5.928 -9.384 -11.142 1.00 88.56 87 PRO A N 1
ATOM 696 C CA . PRO A 1 87 ? 5.003 -9.380 -12.282 1.00 88.56 87 PRO A CA 1
ATOM 697 C C . PRO A 1 87 ? 4.001 -8.209 -12.260 1.00 88.56 87 PRO A C 1
ATOM 699 O O . PRO A 1 87 ? 3.165 -8.092 -11.361 1.00 88.56 87 PRO A O 1
ATOM 702 N N . PHE A 1 88 ? 4.033 -7.367 -13.299 1.00 90.38 88 PHE A N 1
ATOM 703 C CA . PHE A 1 88 ? 3.183 -6.178 -13.386 1.00 90.38 88 PHE A CA 1
ATOM 704 C C . PHE A 1 88 ? 1.702 -6.529 -13.540 1.00 90.38 88 PHE A C 1
ATOM 706 O O . PHE A 1 88 ? 1.322 -7.460 -14.248 1.00 90.38 88 PHE A O 1
ATOM 713 N N . GLY A 1 89 ? 0.834 -5.739 -12.904 1.00 84.94 89 GLY A N 1
ATOM 714 C CA . GLY A 1 89 ? -0.615 -5.896 -13.037 1.00 84.94 89 GLY A CA 1
ATOM 715 C C . GLY A 1 89 ? -1.189 -7.153 -12.376 1.00 84.94 89 GLY A C 1
ATOM 716 O O . GLY A 1 89 ? -2.336 -7.499 -12.666 1.00 84.94 89 GLY A O 1
ATOM 717 N N . ALA A 1 90 ? -0.434 -7.804 -11.488 1.00 87.31 90 ALA A N 1
ATOM 718 C CA . ALA A 1 90 ? -0.877 -8.984 -10.760 1.00 87.31 90 ALA A CA 1
ATOM 719 C C . ALA A 1 90 ? -2.145 -8.739 -9.914 1.00 87.31 90 ALA A C 1
ATOM 721 O O . ALA A 1 90 ? -2.450 -7.632 -9.445 1.00 87.31 90 ALA A O 1
ATOM 722 N N . SER A 1 91 ? -2.907 -9.812 -9.705 1.00 91.88 91 SER A N 1
ATOM 723 C CA . SER A 1 91 ? -4.052 -9.820 -8.795 1.00 91.88 91 SER A CA 1
ATOM 724 C C . SER A 1 91 ? -3.605 -9.739 -7.338 1.00 91.88 91 SER A C 1
ATOM 726 O O . SER A 1 91 ? -2.538 -10.226 -6.970 1.00 91.88 91 SER A O 1
ATOM 728 N N . CYS A 1 92 ? -4.460 -9.174 -6.487 1.00 92.31 92 CYS A N 1
ATOM 729 C CA . CYS A 1 92 ? -4.242 -9.117 -5.049 1.00 92.31 92 CYS A CA 1
ATOM 730 C C . CYS A 1 92 ? -3.960 -10.524 -4.482 1.00 92.31 92 CYS A C 1
ATOM 732 O O . CYS A 1 92 ? -4.815 -11.401 -4.634 1.00 92.31 92 CYS A O 1
ATOM 734 N N . PRO A 1 93 ? -2.829 -10.737 -3.780 1.00 91.44 93 PRO A N 1
ATOM 735 C CA . PRO A 1 93 ? -2.467 -12.045 -3.232 1.00 91.44 93 PRO A CA 1
ATOM 736 C C . PRO A 1 93 ? -3.272 -12.421 -1.976 1.00 91.44 93 PRO A C 1
ATOM 738 O O . PRO A 1 93 ? -3.129 -13.522 -1.452 1.00 91.44 93 PRO A O 1
ATOM 741 N N . LYS A 1 94 ? -4.140 -11.529 -1.472 1.00 90.94 94 LYS A N 1
ATOM 742 C CA . LYS A 1 94 ? -5.013 -11.831 -0.332 1.00 90.94 94 LYS A CA 1
ATOM 743 C C . LYS A 1 94 ? -6.032 -12.900 -0.719 1.00 90.94 94 LYS A C 1
ATOM 745 O O . LYS A 1 94 ? -6.778 -12.734 -1.690 1.00 90.94 94 LYS A O 1
ATOM 750 N N . LEU A 1 95 ? -6.122 -13.940 0.106 1.00 87.38 95 LEU A N 1
ATOM 751 C CA . LEU A 1 95 ? -7.101 -15.011 -0.040 1.00 87.38 95 LEU A CA 1
ATOM 752 C C . LEU A 1 95 ? -8.524 -14.426 -0.139 1.00 87.38 95 LEU A C 1
ATOM 754 O O . LEU A 1 95 ? -8.959 -13.665 0.726 1.00 87.38 95 LEU A O 1
ATOM 758 N N . GLY A 1 96 ? -9.226 -14.741 -1.229 1.00 85.38 96 GLY A N 1
ATOM 759 C CA . GLY A 1 96 ? -10.590 -14.270 -1.494 1.00 85.38 96 GLY A CA 1
ATOM 760 C C . GLY A 1 96 ? -10.719 -12.866 -2.102 1.00 85.38 96 GLY A C 1
ATOM 761 O O . GLY A 1 96 ? -11.842 -12.403 -2.291 1.00 85.38 96 GLY A O 1
ATOM 762 N N . CYS A 1 97 ? -9.620 -12.166 -2.418 1.00 87.44 97 CYS A N 1
ATOM 763 C CA . CYS A 1 97 ? -9.692 -10.855 -3.069 1.00 87.44 97 CYS A CA 1
ATOM 764 C C . CYS A 1 97 ? -9.631 -10.951 -4.598 1.00 87.44 97 CYS A C 1
ATOM 766 O O . CYS A 1 97 ? -10.484 -10.342 -5.235 1.00 87.44 97 CYS A O 1
ATOM 768 N N . ALA A 1 98 ? -8.660 -11.690 -5.162 1.00 84.56 98 ALA A N 1
ATOM 769 C CA . ALA A 1 98 ? -8.445 -12.018 -6.591 1.00 84.56 98 ALA A CA 1
ATOM 770 C C . ALA A 1 98 ? -8.576 -10.876 -7.636 1.00 84.56 98 ALA A C 1
ATOM 772 O O . ALA A 1 98 ? -8.397 -11.090 -8.830 1.00 84.56 98 ALA A O 1
ATOM 773 N N . ARG A 1 99 ? -8.859 -9.643 -7.212 1.00 90.62 99 ARG A N 1
ATOM 774 C CA . ARG A 1 99 ? -9.018 -8.451 -8.047 1.00 90.62 99 ARG A CA 1
ATOM 775 C C . ARG A 1 99 ? -7.654 -7.848 -8.344 1.00 90.62 99 ARG A C 1
ATOM 777 O O . ARG A 1 99 ? -6.767 -7.879 -7.490 1.00 90.62 99 ARG A O 1
ATOM 784 N N . ARG A 1 100 ? -7.513 -7.234 -9.520 1.00 90.31 100 ARG A N 1
ATOM 785 C CA . ARG A 1 100 ? -6.323 -6.456 -9.888 1.00 90.31 100 ARG A CA 1
ATOM 786 C C . ARG A 1 100 ? -6.067 -5.359 -8.853 1.00 90.31 100 ARG A C 1
ATOM 788 O O . ARG A 1 100 ? -6.994 -4.641 -8.464 1.00 90.31 100 ARG A O 1
ATOM 795 N N . VAL A 1 101 ? -4.822 -5.249 -8.395 1.00 92.25 101 VAL A N 1
ATOM 796 C CA . VAL A 1 101 ? -4.424 -4.171 -7.484 1.00 92.25 101 VAL A CA 1
ATOM 797 C C . VAL A 1 101 ? -4.329 -2.870 -8.274 1.00 92.25 101 VAL A C 1
ATOM 799 O O . VAL A 1 101 ? -3.753 -2.822 -9.356 1.00 92.25 101 VAL A O 1
ATOM 802 N N . TYR A 1 102 ? -4.943 -1.821 -7.737 1.00 92.00 102 TYR A N 1
ATOM 803 C CA . TYR A 1 102 ? -4.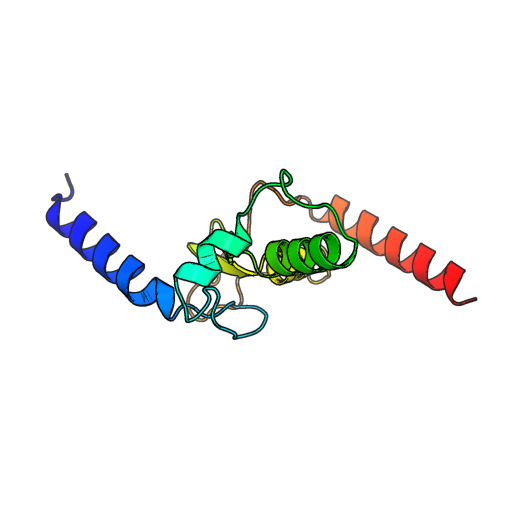932 -0.483 -8.314 1.00 92.00 102 TYR A CA 1
ATOM 804 C C . TYR A 1 102 ? -4.978 0.557 -7.194 1.00 92.00 102 TYR A C 1
ATOM 806 O O . TYR A 1 102 ? -5.699 0.380 -6.201 1.00 92.00 102 TYR A O 1
ATOM 814 N N . HIS A 1 103 ? -4.222 1.637 -7.369 1.00 93.69 103 HIS A N 1
ATOM 815 C CA . HIS A 1 103 ? -4.227 2.810 -6.507 1.00 93.69 103 HIS A CA 1
ATOM 816 C C . HIS A 1 103 ? -3.897 4.054 -7.351 1.00 93.69 103 HIS A C 1
ATOM 818 O O . HIS A 1 103 ? -2.975 3.968 -8.157 1.00 93.69 103 HIS A O 1
ATOM 824 N N . PRO A 1 104 ? -4.603 5.189 -7.180 1.00 92.12 104 PRO A N 1
ATOM 825 C CA . PRO A 1 104 ? -4.424 6.387 -8.013 1.00 92.12 104 PRO A CA 1
ATOM 826 C C . PRO A 1 104 ? -3.002 6.965 -7.985 1.00 92.12 104 PRO A C 1
ATOM 828 O O . PRO A 1 104 ? -2.515 7.423 -9.010 1.00 92.12 104 PRO A O 1
ATOM 831 N N . ASP A 1 105 ? -2.323 6.907 -6.837 1.00 91.00 105 ASP A N 1
ATOM 832 C CA . ASP A 1 105 ? -0.949 7.419 -6.699 1.00 91.00 105 ASP A CA 1
ATOM 833 C C . ASP A 1 105 ? 0.122 6.603 -7.457 1.00 91.00 105 ASP A C 1
ATOM 835 O O . ASP A 1 105 ? 1.271 7.037 -7.520 1.00 91.00 105 ASP A O 1
ATOM 839 N N . TRP A 1 106 ? -0.214 5.430 -8.015 1.00 91.69 106 TRP A N 1
ATOM 840 C CA . TRP A 1 106 ? 0.726 4.591 -8.768 1.00 91.69 106 TRP A CA 1
ATOM 841 C C . TRP A 1 106 ? 0.320 4.479 -10.242 1.00 91.69 106 TRP A C 1
ATOM 843 O O . TRP A 1 106 ? -0.873 4.403 -10.554 1.00 91.69 106 TRP A O 1
ATOM 853 N N . PRO A 1 107 ? 1.296 4.415 -11.167 1.00 88.19 107 PRO A N 1
ATOM 854 C CA . PRO A 1 107 ? 1.009 4.195 -12.577 1.00 88.19 107 PRO A CA 1
ATOM 855 C C . PRO A 1 107 ? 0.332 2.835 -12.779 1.00 88.19 107 PRO A C 1
ATOM 857 O O . PRO A 1 107 ? 0.650 1.845 -12.120 1.00 88.19 107 PRO A O 1
ATOM 860 N N . SER A 1 108 ? -0.625 2.796 -13.703 1.00 86.25 108 SER A N 1
ATOM 861 C CA . SER A 1 108 ? -1.398 1.589 -14.028 1.00 86.25 108 SER A CA 1
ATOM 862 C C . SER A 1 108 ? -1.105 1.031 -15.423 1.00 86.25 108 SER A C 1
ATOM 864 O O . SER A 1 108 ? -1.528 -0.094 -15.725 1.00 86.25 108 SER A O 1
ATOM 866 N N . ASP A 1 109 ? -0.377 1.796 -16.246 1.00 91.00 109 ASP A N 1
ATOM 867 C CA . ASP A 1 109 ? 0.080 1.378 -17.567 1.00 91.00 109 ASP A CA 1
ATOM 868 C C . ASP A 1 109 ? 1.271 0.421 -17.439 1.00 91.00 109 ASP A C 1
ATOM 870 O O . ASP A 1 109 ? 2.362 0.789 -17.003 1.00 91.00 109 ASP A O 1
ATOM 874 N N . ILE A 1 110 ? 1.033 -0.829 -17.835 1.00 90.38 110 ILE A N 1
ATOM 875 C CA . ILE A 1 110 ? 2.006 -1.918 -17.749 1.00 90.38 110 ILE A CA 1
ATOM 876 C C . ILE A 1 110 ? 3.199 -1.648 -18.669 1.00 90.38 110 ILE A C 1
ATOM 878 O O . ILE A 1 110 ? 4.332 -1.856 -18.251 1.00 90.38 110 ILE A O 1
ATOM 882 N N . LYS A 1 111 ? 2.979 -1.109 -19.876 1.00 91.81 111 LYS A N 1
ATOM 883 C CA . LYS A 1 111 ? 4.074 -0.863 -20.832 1.00 91.81 111 LYS A CA 1
ATOM 884 C C . LYS A 1 111 ? 5.045 0.194 -20.313 1.00 91.81 111 LYS A C 1
ATOM 886 O O . LYS A 1 111 ? 6.258 0.083 -20.491 1.00 91.81 111 LYS A O 1
ATOM 891 N N . GLN A 1 112 ? 4.510 1.229 -19.665 1.00 91.19 112 GLN A N 1
ATOM 892 C CA . GLN A 1 112 ? 5.322 2.257 -19.023 1.00 91.19 112 GLN A CA 1
ATOM 893 C C . GLN A 1 112 ? 6.153 1.667 -17.878 1.00 91.19 112 GLN A C 1
ATOM 895 O O . GLN A 1 112 ? 7.346 1.956 -17.788 1.00 91.19 112 GLN A O 1
ATOM 900 N N . LEU A 1 113 ? 5.537 0.832 -17.038 1.00 91.81 113 LEU A N 1
ATOM 901 C CA . LEU A 1 113 ? 6.200 0.157 -15.921 1.00 91.81 113 LEU A CA 1
ATOM 902 C C . LEU A 1 113 ? 7.316 -0.784 -16.390 1.00 91.81 113 LEU A C 1
ATOM 904 O O . LEU A 1 113 ? 8.429 -0.711 -15.877 1.00 91.81 113 LEU A O 1
ATOM 908 N N . GLU A 1 114 ? 7.053 -1.601 -17.410 1.00 92.50 114 GLU A N 1
ATOM 909 C CA . GLU A 1 114 ? 8.043 -2.496 -18.019 1.00 92.50 114 GLU A CA 1
ATOM 910 C C . GLU A 1 114 ? 9.251 -1.720 -18.547 1.00 92.50 114 GLU A C 1
ATOM 912 O O . GLU A 1 114 ? 10.394 -2.087 -18.275 1.00 92.50 114 GLU A O 1
ATOM 917 N N . ARG A 1 115 ? 9.010 -0.606 -19.251 1.00 93.00 115 ARG A N 1
ATOM 918 C CA . ARG A 1 115 ? 10.083 0.254 -19.768 1.00 93.00 115 ARG A CA 1
ATOM 919 C C . ARG A 1 115 ? 10.900 0.891 -18.645 1.00 93.00 115 ARG A C 1
ATOM 921 O O . ARG A 1 115 ? 12.123 0.939 -18.741 1.00 93.00 115 ARG A O 1
ATOM 928 N N . GLN A 1 116 ? 10.241 1.399 -17.604 1.00 92.38 116 GLN A N 1
ATOM 929 C CA . GLN A 1 116 ? 10.921 1.992 -16.448 1.00 92.38 116 GLN A CA 1
ATOM 930 C C . GLN A 1 116 ? 11.791 0.957 -15.736 1.00 92.38 116 GLN A C 1
ATOM 932 O O . GLN A 1 116 ? 12.971 1.211 -15.506 1.00 92.38 116 GLN A O 1
ATOM 937 N N . TRP A 1 117 ? 11.243 -0.229 -15.482 1.00 92.62 117 TRP A N 1
ATOM 938 C CA . TRP A 1 117 ? 11.972 -1.313 -14.839 1.00 92.62 117 TRP A CA 1
ATOM 939 C C . TRP A 1 117 ? 13.156 -1.793 -15.684 1.00 92.62 117 TRP A C 1
ATOM 941 O O . TRP A 1 117 ? 14.259 -1.915 -15.163 1.00 92.62 117 TRP A O 1
ATOM 951 N N . ALA A 1 118 ? 12.979 -1.983 -16.996 1.00 93.00 118 ALA A N 1
ATOM 952 C CA . ALA A 1 118 ? 14.068 -2.373 -17.893 1.00 93.00 118 ALA A CA 1
ATOM 953 C C . ALA A 1 118 ? 15.210 -1.340 -17.918 1.00 93.00 118 ALA A C 1
ATOM 955 O O . ALA A 1 118 ? 16.382 -1.718 -17.899 1.00 93.00 118 ALA A O 1
ATOM 956 N N . ASN A 1 119 ? 14.878 -0.044 -17.911 1.00 93.50 119 ASN A N 1
ATOM 957 C CA . ASN A 1 119 ? 15.867 1.031 -17.830 1.00 93.50 119 ASN A CA 1
ATOM 958 C C . ASN A 1 119 ? 16.608 1.030 -16.486 1.00 93.50 119 ASN A C 1
ATOM 960 O O . ASN A 1 119 ? 17.825 1.203 -16.458 1.00 93.50 119 ASN A O 1
ATOM 964 N N . ASP A 1 120 ? 15.895 0.831 -15.376 1.00 91.62 120 ASP A N 1
ATOM 965 C CA . ASP A 1 120 ? 16.513 0.763 -14.050 1.00 91.62 120 ASP A CA 1
ATOM 966 C C . ASP A 1 120 ? 17.419 -0.470 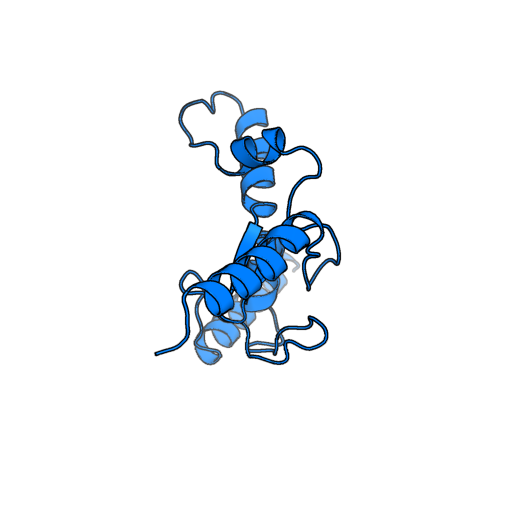-13.919 1.00 91.62 120 ASP A C 1
ATOM 968 O O . ASP A 1 120 ? 18.525 -0.354 -13.396 1.00 91.62 120 ASP A O 1
ATOM 972 N N . GLN A 1 121 ? 17.015 -1.619 -14.472 1.00 92.44 121 GLN A N 1
ATOM 973 C CA . GLN A 1 121 ? 17.850 -2.824 -14.552 1.00 92.44 121 GLN A CA 1
ATOM 974 C C . GLN A 1 121 ? 19.079 -2.646 -15.459 1.00 92.44 121 GLN A C 1
ATOM 976 O O . GLN A 1 121 ? 20.112 -3.264 -15.216 1.00 92.44 121 GLN A O 1
ATOM 981 N N . ALA A 1 122 ? 18.991 -1.847 -16.528 1.00 93.38 122 ALA A N 1
ATOM 982 C CA . ALA A 1 122 ? 20.150 -1.516 -17.361 1.00 93.38 122 ALA A CA 1
ATOM 983 C C . ALA A 1 122 ? 21.147 -0.638 -16.594 1.00 93.38 122 ALA A C 1
ATOM 985 O O . ALA A 1 122 ? 22.323 -0.976 -16.523 1.00 93.38 122 ALA A O 1
ATOM 986 N N . ARG A 1 123 ? 20.653 0.413 -15.928 1.00 93.19 123 ARG A N 1
ATOM 987 C CA . ARG A 1 123 ? 21.483 1.297 -15.099 1.00 93.19 123 ARG A CA 1
ATOM 988 C C . ARG A 1 123 ? 22.155 0.556 -13.941 1.00 93.19 123 ARG A C 1
ATOM 990 O O . ARG A 1 123 ? 23.287 0.865 -13.604 1.00 93.19 123 ARG A O 1
ATOM 997 N N . GLN A 1 124 ? 21.459 -0.392 -13.308 1.00 92.38 124 GLN A N 1
ATOM 998 C CA . GLN A 1 124 ? 22.046 -1.193 -12.230 1.00 92.38 124 GLN A CA 1
ATOM 999 C C . GLN A 1 124 ? 23.238 -2.018 -12.717 1.00 92.38 124 GLN A C 1
ATOM 1001 O O . GLN A 1 124 ? 24.259 -2.016 -12.045 1.00 92.38 124 GLN A O 1
ATOM 1006 N N . ARG A 1 125 ? 23.145 -2.626 -13.907 1.00 93.38 125 ARG A N 1
ATOM 1007 C CA . ARG A 1 125 ? 24.259 -3.375 -14.507 1.00 93.38 125 ARG A CA 1
ATOM 1008 C C . ARG A 1 125 ? 25.467 -2.485 -14.807 1.00 93.38 125 ARG A C 1
ATOM 1010 O O . ARG A 1 125 ? 26.576 -2.857 -14.472 1.00 93.38 125 ARG A O 1
ATOM 1017 N N . GLU A 1 126 ? 25.245 -1.283 -15.339 1.00 94.00 126 GLU A N 1
ATOM 1018 C CA . GLU A 1 126 ? 26.325 -0.313 -15.608 1.00 94.00 126 GLU A CA 1
ATOM 1019 C C . GLU A 1 126 ? 27.069 0.164 -14.347 1.00 94.00 126 GLU A C 1
ATOM 1021 O O . GLU A 1 126 ? 28.185 0.653 -14.457 1.00 94.00 126 GLU A O 1
ATOM 1026 N N . LEU A 1 127 ? 26.444 0.096 -13.166 1.00 93.00 127 LEU A N 1
ATOM 1027 C CA . LEU A 1 127 ? 27.070 0.470 -11.890 1.00 93.00 127 LEU A CA 1
ATOM 1028 C C . LEU A 1 127 ? 27.812 -0.695 -11.221 1.00 93.00 127 LEU A C 1
ATOM 1030 O O . LEU A 1 127 ? 28.580 -0.461 -10.288 1.00 93.00 127 LEU A O 1
ATOM 1034 N N . GLU A 1 128 ? 27.498 -1.928 -11.617 1.00 87.31 128 GLU A N 1
ATOM 1035 C CA . GLU A 1 128 ? 28.114 -3.152 -11.098 1.00 87.31 128 GLU A CA 1
ATOM 1036 C C . GLU A 1 128 ? 29.378 -3.547 -11.884 1.00 87.31 128 GLU A C 1
ATOM 1038 O O . GLU A 1 128 ? 30.226 -4.240 -11.319 1.00 87.31 128 GLU A O 1
ATOM 1043 N N . ASP A 1 129 ? 29.502 -3.078 -13.132 1.00 74.31 129 ASP A N 1
ATOM 1044 C CA . ASP A 1 129 ? 30.699 -3.165 -13.987 1.00 74.31 129 ASP A CA 1
ATOM 1045 C C . ASP A 1 129 ? 31.747 -2.081 -13.647 1.00 74.31 129 ASP A C 1
ATOM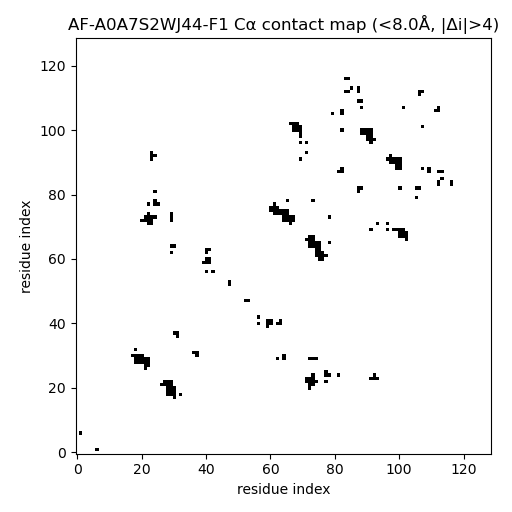 1047 O O . ASP A 1 129 ? 32.959 -2.410 -13.643 1.00 74.31 129 ASP A O 1
#

Radius of gyration: 18.18 Å; Cα contacts (8 Å, |Δi|>4): 136; chains: 1; bounding box: 64×36×40 Å

Secondary structure (DSSP, 8-state):
---HHHHHHHHHHHHHTSTTPBPTTT-SBSS-SSTHHHHHHH--GGG--SHHHHHHHHHHHHH-EEE-TTS-EEEHHHHHHHHHSSSTTPBP-STTT-SBP--TTS---HHHHHHHHHHHHHHHHHHH-

Foldseek 3Di:
DPDPVVVVVVVCVLVVCQQVAAALQPRHGLDDPDNVLLVVLVDDPPPPPDPVSVVSNVVSQQSHWDAWPLGGIHRPVRVCCQCLDPPHQAARNDPPSRHGTDDPVGDNDPVVSVVVVVVVVVVVVVVVD

Organism: NCBI:txid49252

Mean predicted aligned error: 6.13 Å

pLDDT: mean 88.4, std 7.84, range [58.19, 96.0]

Nearest PDB structures (foldseek):
  4ui9-assembly1_B  TM=5.615E-01  e=9.302E-02  Homo sapiens
  5g05-assembly1_B  TM=5.617E-01  e=1.130E-01  Homo sapiens
  7xyz-assembly2_C  TM=4.415E-01  e=2.526E+00  Mus musculus

Solvent-accessible surface area (backbone atoms only — not comparable to full-atom values): 7568 Å² total; per-residue (Å²): 129,85,55,68,64,63,54,51,54,50,49,51,60,55,57,73,47,47,70,75,33,48,10,61,83,76,70,43,61,29,47,63,93,50,69,77,58,49,56,62,35,68,62,71,81,88,79,63,83,47,74,68,48,50,52,52,49,52,53,25,49,36,51,26,64,40,74,32,75,73,68,55,47,23,25,38,47,54,46,49,50,55,61,62,36,84,68,64,77,47,50,38,77,41,89,93,58,70,38,58,62,45,50,90,96,49,84,82,57,57,70,61,43,54,52,52,44,54,51,52,56,50,54,52,51,68,73,73,108

Sequence (129 aa):
QPSLLSLVKFLINKIQRLPDEHCPCCQKLTLPTNPKQLESLYATAVDCKTEKDKNNRKMARLKRPVRTHCGCWYHNACLTKFMTEPPFGASCPKLGCARRVYHPDWPSDIKQLERQWANDQARQRELED